Protein AF-A0A0E0CYD3-F1 (afdb_monomer_lite)

Sequence (89 aa):
MDGGGGGDAFGSATAPLAWHDFLERMRQPSAADFVKSIKGFIVTFSNRAPDPEHDSAAVQEFLENMEGAFRAHTPWAGSSEEELESAGP

Secondary structure (DSSP, 8-state):
-------SSSTTTSHHHHHHHHHHHHTSGGGHHHHHHHHHHHHHHHTSPP-HHHHHHHHHHHHHHHHHHHHHSTTTTTS-HHHHHTT--

Organism: NCBI:txid40149

InterPro domains:
  IPR037191 VPS9 domain superfamily [SSF109993] (19-85)
  IPR041545 RABX5, catalytic core helical domain [PF18151] (36-87)
  IPR045046 Vacuolar protein sorting-associated protein 9-like [PTHR23101] (16-87)

pLDDT: mean 72.43, std 20.55, range [37.09, 96.31]

Structure (mmCIF, N/CA/C/O backbone):
data_AF-A0A0E0CYD3-F1
#
_entry.id   AF-A0A0E0CYD3-F1
#
loop_
_atom_site.group_PDB
_atom_site.id
_atom_site.type_symbol
_atom_site.label_atom_id
_atom_site.label_alt_id
_atom_site.label_comp_id
_atom_site.label_asym_id
_atom_site.label_entity_id
_atom_site.label_seq_id
_atom_site.pdbx_PDB_ins_code
_atom_site.Cartn_x
_atom_site.Cartn_y
_atom_site.Cartn_z
_atom_site.occupancy
_atom_site.B_iso_or_equiv
_atom_site.auth_seq_id
_atom_site.auth_comp_id
_atom_site.auth_asym_id
_atom_site.auth_atom_id
_atom_site.pdbx_PDB_model_num
ATOM 1 N N . MET A 1 1 ? 19.888 26.418 33.011 1.00 38.56 1 MET A N 1
ATOM 2 C CA . MET A 1 1 ? 20.647 26.432 31.745 1.00 38.56 1 MET A CA 1
ATOM 3 C C . MET A 1 1 ? 21.233 25.033 31.641 1.00 38.56 1 MET A C 1
ATOM 5 O O . MET A 1 1 ? 22.030 24.701 32.504 1.00 38.56 1 MET A O 1
ATOM 9 N N . ASP A 1 2 ? 20.487 24.111 31.028 1.00 41.66 2 ASP A N 1
ATOM 10 C CA . ASP A 1 2 ? 20.615 23.712 29.602 1.00 41.66 2 ASP A CA 1
ATOM 11 C C . ASP A 1 2 ? 21.847 22.807 29.411 1.00 41.66 2 ASP A C 1
ATOM 13 O O . ASP A 1 2 ? 22.907 23.153 29.915 1.00 41.66 2 ASP A O 1
ATOM 17 N N . GLY A 1 3 ? 21.832 21.628 28.794 1.00 38.81 3 GLY A N 1
ATOM 18 C CA . GLY A 1 3 ? 20.854 20.813 28.067 1.00 38.81 3 GLY A CA 1
ATOM 19 C C . GLY A 1 3 ? 21.356 19.352 28.159 1.00 38.81 3 GLY A C 1
ATOM 20 O O . GLY A 1 3 ? 22.436 19.100 28.685 1.00 38.81 3 GLY A O 1
ATOM 21 N N . GLY A 1 4 ? 20.585 18.316 27.841 1.00 39.25 4 GLY A N 1
ATOM 22 C CA . GLY A 1 4 ? 20.121 18.011 26.489 1.00 39.25 4 GLY A CA 1
ATOM 23 C C . GLY A 1 4 ? 20.940 16.829 25.945 1.00 39.25 4 GLY A C 1
ATOM 24 O O . GLY A 1 4 ? 22.163 16.909 25.904 1.00 39.25 4 GLY A O 1
ATOM 25 N N . GLY A 1 5 ? 20.272 15.734 25.562 1.00 37.09 5 GLY A N 1
ATOM 26 C CA . GLY A 1 5 ? 20.912 14.615 24.850 1.00 37.09 5 GLY A CA 1
ATOM 27 C C . GLY A 1 5 ? 20.640 13.212 25.401 1.00 37.09 5 GLY A C 1
ATOM 28 O O . GLY A 1 5 ? 21.550 12.396 25.456 1.00 37.09 5 GLY A O 1
ATOM 29 N N . GLY A 1 6 ? 19.412 12.923 25.839 1.00 37.97 6 GLY A N 1
ATOM 30 C CA . GLY A 1 6 ? 18.935 11.551 26.036 1.00 37.97 6 GLY A CA 1
ATOM 31 C C . GLY A 1 6 ? 17.929 11.222 24.941 1.00 37.97 6 GLY A C 1
ATOM 32 O O . GLY A 1 6 ? 16.733 11.348 25.175 1.00 37.97 6 GLY A O 1
ATOM 33 N N . GLY A 1 7 ? 18.407 10.907 23.739 1.00 43.94 7 GLY A N 1
ATOM 34 C CA . GLY A 1 7 ? 17.550 10.765 22.560 1.00 43.94 7 GLY A CA 1
ATOM 35 C C . GLY A 1 7 ? 18.006 9.702 21.568 1.00 43.94 7 GLY A C 1
ATOM 36 O O . GLY A 1 7 ? 17.655 9.808 20.409 1.00 43.94 7 GLY A O 1
ATOM 37 N N . ASP A 1 8 ? 18.763 8.690 22.000 1.00 45.97 8 ASP A N 1
ATOM 38 C CA . ASP A 1 8 ? 19.254 7.617 21.123 1.00 45.97 8 ASP A CA 1
ATOM 39 C C . ASP A 1 8 ? 19.193 6.262 21.853 1.00 45.97 8 ASP A C 1
ATOM 41 O O . ASP A 1 8 ? 20.220 5.702 22.228 1.00 45.97 8 ASP A O 1
ATOM 45 N N . ALA A 1 9 ? 17.994 5.745 22.157 1.00 44.91 9 ALA A N 1
ATOM 46 C CA . ALA A 1 9 ? 17.869 4.385 22.723 1.00 44.91 9 ALA A CA 1
ATOM 47 C C . ALA A 1 9 ? 16.488 3.709 22.615 1.00 44.91 9 ALA A C 1
ATOM 49 O O . ALA A 1 9 ? 16.385 2.530 22.945 1.00 44.91 9 ALA A O 1
ATOM 50 N N . PHE A 1 10 ? 15.430 4.399 22.171 1.00 43.44 10 PHE A N 1
ATOM 51 C CA . PHE A 1 10 ? 14.086 3.796 22.091 1.00 43.44 10 PHE A CA 1
ATOM 52 C C . PHE A 1 10 ? 13.645 3.368 20.682 1.00 43.44 10 PHE A C 1
ATOM 54 O O . PHE A 1 10 ? 12.659 2.651 20.558 1.00 43.44 10 PHE A O 1
ATOM 61 N N . GLY A 1 11 ? 14.413 3.682 19.634 1.00 50.62 11 GLY A N 1
ATOM 62 C CA . GLY A 1 11 ? 14.068 3.379 18.235 1.00 50.62 11 GLY A CA 1
ATOM 63 C C . GLY A 1 11 ? 14.2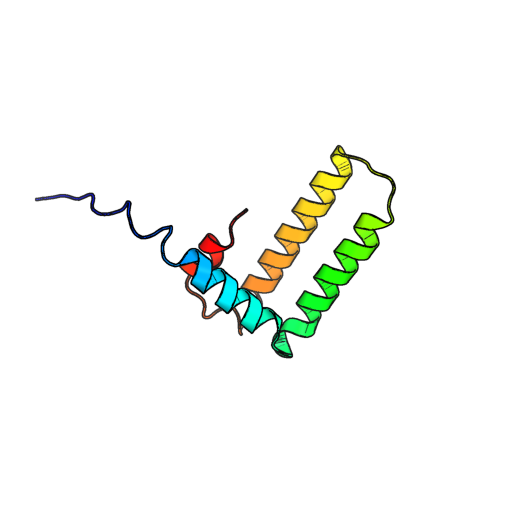80 1.931 17.762 1.00 50.62 11 GLY A C 1
ATOM 64 O O . GLY A 1 11 ? 14.476 1.713 16.575 1.00 50.62 11 GLY A O 1
ATOM 65 N N . SER A 1 12 ? 14.302 0.924 18.644 1.00 49.84 12 SER A N 1
ATOM 66 C CA . SER A 1 12 ? 14.513 -0.474 18.204 1.00 49.84 12 SER A CA 1
ATOM 67 C C . SER A 1 12 ? 13.753 -1.539 19.006 1.00 49.84 12 SER A C 1
ATOM 69 O O . SER A 1 12 ? 13.471 -2.615 18.486 1.00 49.84 12 SER A O 1
ATOM 71 N N . ALA A 1 13 ? 13.338 -1.256 20.246 1.00 46.53 13 ALA A N 1
ATOM 72 C CA . ALA A 1 13 ? 12.678 -2.257 21.092 1.00 46.53 13 ALA A CA 1
ATOM 73 C C . ALA A 1 13 ? 11.186 -2.479 20.762 1.00 46.53 13 ALA A C 1
ATOM 75 O O . ALA A 1 13 ? 10.625 -3.509 21.133 1.00 46.53 13 ALA A O 1
ATOM 76 N N . THR A 1 14 ? 10.547 -1.540 20.062 1.00 51.78 14 THR A N 1
ATOM 77 C CA . THR A 1 14 ? 9.120 -1.593 19.701 1.00 51.78 14 THR A CA 1
ATOM 78 C C . THR A 1 14 ? 8.869 -2.088 18.278 1.00 51.78 14 THR A C 1
ATOM 80 O O . THR A 1 14 ? 7.735 -2.434 17.973 1.00 51.78 14 THR A O 1
ATOM 83 N N . ALA A 1 15 ? 9.892 -2.204 17.421 1.00 55.25 15 ALA A N 1
ATOM 84 C CA . ALA A 1 15 ? 9.729 -2.598 16.016 1.00 55.25 15 ALA A CA 1
ATOM 85 C C . ALA A 1 15 ? 9.037 -3.966 15.813 1.00 55.25 15 ALA A C 1
ATOM 87 O O . ALA A 1 15 ? 8.162 -4.065 14.951 1.00 55.25 15 ALA A O 1
ATOM 88 N N . PRO A 1 16 ? 9.329 -5.016 16.614 1.00 56.72 16 PRO A N 1
ATOM 89 C CA . PRO A 1 16 ? 8.576 -6.263 16.523 1.00 56.72 16 PRO A CA 1
ATOM 90 C C . PRO A 1 16 ? 7.099 -6.063 16.877 1.00 56.72 16 PRO A C 1
ATOM 92 O O . PRO A 1 16 ? 6.233 -6.600 16.197 1.00 56.72 16 PRO A O 1
ATOM 95 N N . LEU A 1 17 ? 6.805 -5.264 17.908 1.00 59.66 17 LEU A N 1
ATOM 96 C CA . LEU A 1 17 ? 5.434 -4.985 18.340 1.00 59.66 17 LEU A CA 1
ATOM 97 C C . LEU A 1 17 ? 4.679 -4.184 17.270 1.00 59.66 17 LEU A C 1
ATOM 99 O O . LEU A 1 17 ? 3.615 -4.616 16.850 1.00 59.66 17 LEU A O 1
ATOM 103 N N . ALA A 1 18 ? 5.300 -3.144 16.711 1.00 70.94 18 ALA A N 1
ATOM 104 C CA . ALA A 1 18 ? 4.738 -2.336 15.630 1.00 70.94 18 ALA A CA 1
ATOM 105 C C . ALA A 1 18 ? 4.418 -3.163 14.369 1.00 70.94 18 ALA A C 1
ATOM 107 O O . ALA A 1 18 ? 3.371 -2.979 13.748 1.00 70.94 18 ALA A O 1
ATOM 108 N N . TRP A 1 19 ? 5.272 -4.129 14.007 1.00 72.62 19 TRP A N 1
ATOM 109 C CA . TRP A 1 19 ? 4.989 -5.063 12.912 1.00 72.62 19 TRP A CA 1
ATOM 110 C C . TRP A 1 19 ? 3.804 -5.988 13.218 1.00 72.62 19 TRP A C 1
ATOM 112 O O . TRP A 1 19 ? 2.947 -6.215 12.359 1.00 72.62 19 TRP A O 1
ATOM 122 N N . HIS A 1 20 ? 3.740 -6.527 14.436 1.00 74.44 20 HIS A N 1
ATOM 123 C CA . HIS A 1 20 ? 2.619 -7.356 14.872 1.00 74.44 20 HIS A CA 1
ATOM 124 C C . HIS A 1 20 ? 1.300 -6.564 14.855 1.00 74.44 20 HIS A C 1
ATOM 126 O O . HIS A 1 20 ? 0.327 -7.034 14.263 1.00 74.44 20 HIS A O 1
ATOM 132 N N . ASP A 1 21 ? 1.299 -5.338 15.379 1.00 76.62 21 ASP A N 1
ATOM 133 C CA . ASP A 1 21 ? 0.150 -4.428 15.375 1.00 76.62 21 ASP A CA 1
ATOM 134 C C . ASP A 1 21 ? -0.292 -4.074 13.947 1.00 76.62 21 ASP A C 1
ATOM 136 O O . ASP A 1 21 ? -1.485 -4.104 13.625 1.00 76.62 21 ASP A O 1
ATOM 140 N N . PHE A 1 22 ? 0.661 -3.812 13.049 1.00 78.44 22 PHE A N 1
ATOM 141 C CA . PHE A 1 22 ? 0.390 -3.601 11.628 1.00 78.44 22 PHE A CA 1
ATOM 142 C C . PHE A 1 22 ? -0.301 -4.816 10.998 1.00 78.44 22 PHE A C 1
ATOM 144 O O . PHE A 1 22 ? -1.333 -4.679 10.332 1.00 78.44 22 PHE A O 1
ATOM 151 N N . LEU A 1 23 ? 0.225 -6.022 11.230 1.00 83.69 23 LEU A N 1
ATOM 152 C CA . LEU A 1 23 ? -0.370 -7.248 10.707 1.00 83.69 23 LEU A CA 1
ATOM 153 C C . LEU A 1 23 ? -1.775 -7.485 11.258 1.00 83.69 23 LEU A C 1
ATOM 155 O O . LEU A 1 23 ? -2.659 -7.915 10.515 1.00 83.69 23 LEU A O 1
ATOM 159 N N . GLU A 1 24 ? -2.011 -7.211 12.537 1.00 85.00 24 GLU A N 1
ATOM 160 C CA . GLU A 1 24 ? -3.340 -7.326 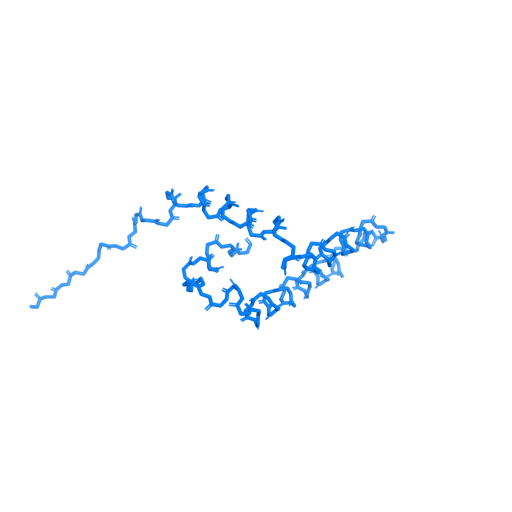13.135 1.00 85.00 24 GLU A CA 1
ATOM 161 C C . GLU A 1 24 ? -4.331 -6.344 12.505 1.00 85.00 24 GLU A C 1
ATOM 163 O O . GLU A 1 24 ? -5.446 -6.745 12.161 1.00 85.00 24 GLU A O 1
ATOM 168 N N . ARG A 1 25 ? -3.913 -5.101 12.242 1.00 81.25 25 ARG A N 1
ATOM 169 C CA . ARG A 1 25 ? -4.721 -4.103 11.523 1.00 81.25 25 ARG A CA 1
ATOM 170 C C . ARG A 1 25 ? -5.008 -4.527 10.082 1.00 81.25 25 ARG A C 1
ATOM 172 O O . ARG A 1 25 ? -6.151 -4.430 9.639 1.00 81.25 25 ARG A O 1
ATOM 179 N N . MET A 1 26 ? -4.033 -5.105 9.379 1.00 83.62 26 MET A N 1
ATOM 180 C CA . MET A 1 26 ? -4.207 -5.646 8.022 1.00 83.62 26 MET A CA 1
ATOM 181 C C . MET A 1 26 ? -5.153 -6.856 7.952 1.00 83.62 26 MET A C 1
ATOM 183 O O . MET A 1 26 ? -5.662 -7.180 6.878 1.00 83.62 26 MET A O 1
ATOM 187 N N . ARG A 1 27 ? -5.424 -7.531 9.077 1.00 86.56 27 ARG A N 1
ATOM 188 C CA . ARG A 1 27 ? -6.389 -8.644 9.158 1.00 86.56 27 ARG A CA 1
ATOM 189 C C . ARG A 1 27 ? -7.826 -8.184 9.400 1.00 86.56 27 ARG A C 1
ATOM 191 O O . ARG A 1 27 ? -8.739 -9.007 9.303 1.00 86.56 27 ARG A O 1
ATOM 198 N N . GLN A 1 28 ? -8.049 -6.910 9.718 1.00 83.56 28 GLN A N 1
ATOM 199 C CA . GLN A 1 28 ? -9.389 -6.391 9.966 1.00 83.56 28 GLN A CA 1
ATOM 200 C C . GLN A 1 28 ? -10.178 -6.223 8.655 1.00 83.56 28 GLN A C 1
ATOM 202 O O . GLN A 1 28 ? -9.602 -5.845 7.633 1.00 83.56 28 GLN A O 1
ATOM 207 N N . PRO A 1 29 ? -11.511 -6.424 8.662 1.00 85.19 29 PRO A N 1
ATOM 208 C CA . PRO A 1 29 ? -12.350 -6.192 7.482 1.00 85.19 29 PRO A CA 1
ATOM 209 C C . PRO A 1 29 ? -12.241 -4.767 6.921 1.00 85.19 29 PRO A C 1
ATOM 211 O O . PRO A 1 29 ? -12.380 -4.569 5.719 1.00 85.19 29 PRO A O 1
ATOM 214 N N . SER A 1 30 ? -11.950 -3.785 7.779 1.00 80.62 30 SER A N 1
ATOM 215 C CA . SER A 1 30 ? -11.715 -2.382 7.416 1.00 80.62 30 SER A CA 1
ATOM 216 C C . SER A 1 30 ? -10.483 -2.171 6.527 1.00 80.62 30 SER A C 1
ATOM 218 O O . SER A 1 30 ? -10.413 -1.157 5.842 1.00 80.62 30 SER A O 1
ATOM 220 N N . ALA A 1 31 ? -9.533 -3.114 6.510 1.00 84.94 31 ALA A N 1
ATOM 221 C CA . ALA A 1 31 ? -8.334 -3.075 5.675 1.00 84.94 31 ALA A CA 1
ATOM 222 C C . ALA A 1 31 ? -8.448 -3.935 4.400 1.00 84.94 31 ALA A C 1
ATOM 224 O O . ALA A 1 31 ? -7.472 -4.085 3.663 1.00 84.94 31 ALA A O 1
ATOM 225 N N . ALA A 1 32 ? -9.621 -4.515 4.116 1.00 87.56 32 ALA A N 1
ATOM 226 C CA . ALA A 1 32 ? -9.796 -5.458 3.010 1.00 87.56 32 ALA A CA 1
ATOM 227 C C . ALA A 1 32 ? -9.397 -4.872 1.644 1.00 87.56 32 ALA A C 1
ATOM 229 O O . ALA A 1 32 ? -8.772 -5.567 0.838 1.00 87.56 32 ALA A O 1
ATOM 230 N N . ASP A 1 33 ? -9.702 -3.595 1.403 1.00 88.81 33 ASP A N 1
ATOM 231 C CA . ASP A 1 33 ? -9.351 -2.917 0.154 1.00 88.81 33 ASP A CA 1
ATOM 232 C C . ASP A 1 33 ? -7.836 -2.696 0.019 1.00 88.81 33 ASP A C 1
ATOM 234 O O . ASP A 1 33 ? -7.284 -2.921 -1.060 1.00 88.81 33 ASP A O 1
ATOM 238 N N . PHE A 1 34 ? -7.131 -2.394 1.117 1.00 88.62 34 PHE A N 1
ATOM 239 C CA . PHE A 1 34 ? -5.665 -2.326 1.133 1.00 88.62 34 PHE A CA 1
ATOM 240 C C . PHE A 1 34 ? -5.036 -3.685 0.821 1.00 88.62 34 PHE A C 1
ATOM 242 O O . PHE A 1 34 ? -4.182 -3.793 -0.058 1.00 88.62 34 PHE A O 1
ATOM 249 N N . VAL A 1 35 ? -5.502 -4.752 1.480 1.00 89.75 35 VAL A N 1
ATOM 250 C CA . VAL A 1 35 ? -5.015 -6.121 1.238 1.00 89.75 35 VAL A CA 1
ATOM 251 C C . VAL A 1 35 ? -5.235 -6.532 -0.218 1.00 89.75 35 VAL A C 1
ATOM 253 O O . VAL A 1 35 ? -4.374 -7.175 -0.824 1.00 89.75 35 VAL A O 1
ATOM 256 N N . LYS A 1 36 ? -6.385 -6.173 -0.795 1.00 93.12 36 LYS A N 1
ATOM 257 C CA . LYS A 1 36 ? -6.704 -6.447 -2.198 1.00 93.12 36 LYS A CA 1
ATOM 258 C C . LYS A 1 36 ? -5.799 -5.660 -3.145 1.00 93.12 36 LYS A C 1
ATOM 260 O O . LYS A 1 36 ? -5.302 -6.254 -4.100 1.00 93.12 36 LYS A O 1
ATOM 265 N N . SER A 1 37 ? -5.561 -4.379 -2.864 1.00 93.12 37 SER A N 1
ATOM 266 C CA . SER A 1 37 ? -4.658 -3.518 -3.635 1.00 93.12 37 SER A CA 1
ATOM 267 C C . SER A 1 37 ? -3.232 -4.079 -3.656 1.00 93.12 37 SER A C 1
ATOM 269 O O . SER A 1 37 ? -2.687 -4.329 -4.728 1.00 93.12 37 SER A O 1
ATOM 271 N N . ILE A 1 38 ? -2.678 -4.421 -2.486 1.00 92.50 38 ILE A N 1
ATOM 272 C CA . ILE A 1 38 ? -1.327 -4.995 -2.350 1.00 92.50 38 ILE A CA 1
ATOM 273 C C . ILE A 1 38 ? -1.200 -6.310 -3.120 1.00 92.50 38 ILE A C 1
ATOM 275 O O . ILE A 1 38 ? -0.271 -6.493 -3.906 1.00 92.50 38 ILE A O 1
ATOM 279 N N . LYS A 1 39 ? -2.152 -7.233 -2.943 1.00 94.12 39 LYS A N 1
ATOM 280 C CA . LYS A 1 39 ? -2.140 -8.509 -3.674 1.00 94.12 39 LYS A CA 1
ATOM 281 C C . LYS A 1 39 ? -2.256 -8.295 -5.183 1.00 94.12 39 LYS A C 1
ATOM 283 O O . LYS A 1 39 ? -1.559 -8.964 -5.941 1.00 94.12 39 LYS A O 1
ATOM 288 N N . GLY A 1 40 ? -3.119 -7.374 -5.614 1.00 96.31 40 GLY A N 1
ATOM 289 C CA . GLY A 1 40 ? -3.306 -7.029 -7.022 1.00 96.31 40 GLY A CA 1
ATOM 290 C C . GLY A 1 40 ? -2.041 -6.453 -7.656 1.00 96.31 40 GLY A C 1
ATOM 291 O O . GLY A 1 40 ? -1.668 -6.873 -8.754 1.00 96.31 40 GLY A O 1
ATOM 292 N N . PHE A 1 41 ? -1.347 -5.566 -6.941 1.00 95.31 41 PHE A N 1
ATOM 293 C CA . PHE A 1 41 ? -0.054 -5.033 -7.357 1.00 95.31 41 PHE A CA 1
ATOM 294 C C . PHE A 1 41 ? 0.978 -6.151 -7.511 1.00 95.31 41 PHE A C 1
ATOM 296 O O . PHE A 1 41 ? 1.524 -6.302 -8.598 1.00 95.31 41 PHE A O 1
ATOM 303 N N . ILE A 1 42 ? 1.171 -7.005 -6.496 1.00 95.00 42 ILE A N 1
ATOM 304 C CA . ILE A 1 42 ? 2.150 -8.109 -6.544 1.00 95.00 42 ILE A CA 1
ATOM 305 C C . ILE A 1 42 ? 1.883 -9.044 -7.728 1.00 95.00 42 ILE A C 1
ATOM 307 O O . ILE A 1 42 ? 2.813 -9.405 -8.449 1.00 95.00 42 ILE A O 1
ATOM 311 N N . VAL A 1 43 ? 0.623 -9.428 -7.956 1.00 96.12 43 VAL A N 1
ATOM 312 C CA . VAL A 1 43 ? 0.252 -10.295 -9.086 1.00 96.12 43 VAL A CA 1
ATOM 313 C C . VAL A 1 43 ? 0.551 -9.612 -10.418 1.00 96.12 43 VAL A C 1
ATOM 315 O O . VAL A 1 43 ? 1.125 -10.236 -11.305 1.00 96.12 43 VAL A O 1
ATOM 318 N N . TH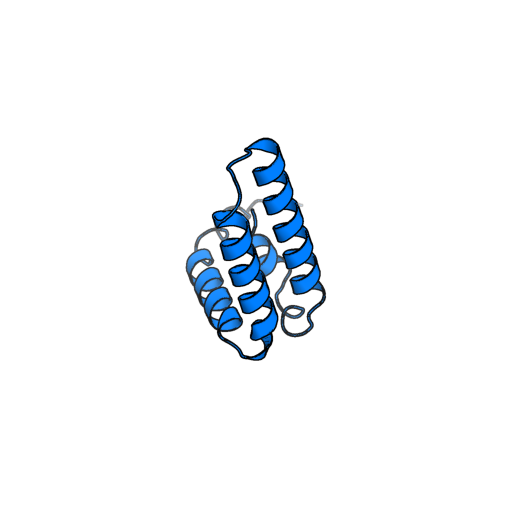R A 1 44 ? 0.192 -8.340 -10.574 1.00 92.88 44 THR A N 1
ATOM 319 C CA . THR A 1 44 ? 0.434 -7.591 -11.818 1.00 92.88 44 THR A CA 1
ATOM 320 C C . THR A 1 44 ? 1.932 -7.409 -12.070 1.00 92.88 44 THR A C 1
ATOM 322 O O . THR A 1 44 ? 2.417 -7.692 -13.163 1.00 92.88 44 THR A O 1
ATOM 325 N N . PHE A 1 45 ? 2.673 -7.016 -11.035 1.00 93.44 45 PHE A N 1
ATOM 326 C CA . PHE A 1 45 ? 4.115 -6.794 -11.054 1.00 93.44 45 PHE A CA 1
ATOM 327 C C . PHE A 1 45 ? 4.893 -8.077 -11.359 1.00 93.44 45 PHE A C 1
ATOM 329 O O . PHE A 1 45 ? 5.811 -8.064 -12.165 1.00 93.44 45 PHE A O 1
ATOM 336 N N . SER A 1 46 ? 4.501 -9.216 -10.784 1.00 92.00 46 SER A N 1
ATOM 337 C CA . SER A 1 46 ? 5.202 -10.493 -11.011 1.00 92.00 46 SER A CA 1
ATOM 338 C C . SER A 1 46 ? 4.982 -11.069 -12.414 1.00 92.00 46 SER A C 1
ATOM 340 O O . SER A 1 46 ? 5.743 -11.928 -12.847 1.00 92.00 46 SER A O 1
ATOM 342 N N . ASN A 1 47 ? 3.926 -10.639 -13.114 1.00 91.94 47 ASN A N 1
ATOM 343 C CA . ASN A 1 47 ? 3.573 -11.140 -14.444 1.00 91.94 47 ASN A CA 1
ATOM 344 C C . ASN A 1 47 ? 4.155 -10.302 -15.593 1.00 91.94 47 ASN A C 1
ATOM 346 O O . ASN A 1 47 ? 4.008 -10.692 -16.753 1.00 91.94 47 ASN A O 1
ATOM 350 N N . ARG A 1 48 ? 4.781 -9.154 -15.310 1.00 88.81 48 ARG A N 1
ATOM 351 C CA . ARG A 1 48 ? 5.407 -8.328 -16.350 1.00 88.81 48 ARG A CA 1
ATOM 352 C C . ARG A 1 48 ? 6.844 -8.772 -16.629 1.00 88.81 48 ARG A C 1
ATOM 354 O O . ARG A 1 48 ? 7.463 -9.469 -15.830 1.00 88.81 48 ARG A O 1
ATOM 361 N N . ALA A 1 49 ? 7.378 -8.356 -17.774 1.00 93.19 49 ALA A N 1
ATOM 362 C CA . ALA A 1 49 ? 8.791 -8.557 -18.074 1.00 93.19 49 ALA A CA 1
ATOM 363 C C . ALA A 1 49 ? 9.661 -7.677 -17.146 1.00 93.19 49 ALA A C 1
ATOM 365 O O . ALA A 1 49 ? 9.296 -6.517 -16.953 1.00 93.19 49 ALA A O 1
ATOM 366 N N . PRO A 1 50 ? 10.779 -8.188 -16.596 1.00 91.56 50 PRO A N 1
ATOM 367 C CA . PRO A 1 50 ? 11.665 -7.400 -15.738 1.00 91.56 50 PRO A CA 1
ATOM 368 C C . PRO A 1 50 ? 12.247 -6.184 -16.468 1.00 91.56 50 PRO A C 1
ATOM 370 O O . PRO A 1 50 ? 12.822 -6.333 -17.548 1.00 91.56 50 PRO A O 1
ATOM 373 N N . ASP A 1 51 ? 12.130 -5.008 -15.858 1.00 93.19 51 ASP A N 1
ATOM 374 C CA . ASP A 1 51 ? 12.633 -3.723 -16.360 1.00 93.19 51 ASP A CA 1
ATOM 375 C C . ASP A 1 51 ? 13.081 -2.884 -15.152 1.00 93.19 51 ASP A C 1
ATOM 377 O O . ASP A 1 51 ? 12.253 -2.218 -14.543 1.00 93.19 51 ASP A O 1
ATOM 381 N N . PRO A 1 52 ? 14.355 -2.933 -14.733 1.00 86.25 52 PRO A N 1
ATOM 382 C CA . PRO A 1 52 ? 14.791 -2.387 -13.443 1.00 86.25 52 PRO A CA 1
ATOM 383 C C . PRO A 1 52 ? 14.418 -0.915 -13.204 1.00 86.25 52 PRO A C 1
ATOM 385 O O . PRO A 1 52 ? 14.056 -0.534 -12.084 1.00 86.25 52 PRO A O 1
ATOM 388 N N . GLU A 1 53 ? 14.487 -0.091 -14.249 1.00 86.81 53 GLU A N 1
ATOM 389 C CA . GLU A 1 53 ? 14.177 1.335 -14.199 1.00 86.81 53 GLU A CA 1
ATOM 390 C C . GLU A 1 53 ? 12.674 1.585 -14.010 1.00 86.81 53 GLU A C 1
ATOM 392 O O . GLU A 1 53 ? 12.280 2.320 -13.098 1.00 86.81 53 GLU A O 1
ATOM 397 N N . HIS A 1 54 ? 11.819 0.944 -14.814 1.00 90.38 54 HIS A N 1
ATOM 398 C CA . HIS A 1 54 ? 10.364 1.061 -14.658 1.00 90.38 54 HIS A CA 1
ATOM 399 C C . HIS A 1 54 ? 9.849 0.290 -13.444 1.00 90.38 54 HIS A C 1
ATOM 401 O O . HIS A 1 54 ? 8.824 0.651 -12.860 1.00 90.38 54 HIS A O 1
ATOM 407 N N . ASP A 1 55 ? 10.560 -0.760 -13.042 1.00 93.06 55 ASP A N 1
ATOM 408 C CA . ASP A 1 55 ? 10.196 -1.594 -11.917 1.00 93.06 55 ASP A CA 1
ATOM 409 C C . ASP A 1 55 ? 10.296 -0.805 -10.625 1.00 93.06 55 ASP A C 1
ATOM 411 O O . ASP A 1 55 ? 9.339 -0.773 -9.850 1.00 93.06 55 ASP A O 1
ATOM 415 N N . SER A 1 56 ? 11.418 -0.112 -10.445 1.00 91.75 56 SER A N 1
ATOM 416 C CA . SER A 1 56 ? 11.656 0.749 -9.292 1.00 91.75 56 SER A CA 1
ATOM 417 C C . SER A 1 56 ? 10.637 1.887 -9.234 1.00 91.75 56 SER A C 1
ATOM 419 O O . SER A 1 56 ? 10.040 2.109 -8.184 1.00 91.75 56 SER A O 1
ATOM 421 N N . ALA A 1 57 ? 10.371 2.555 -10.362 1.00 93.94 57 ALA A N 1
ATOM 422 C CA . ALA A 1 57 ? 9.386 3.637 -10.429 1.00 93.94 57 ALA A CA 1
ATOM 423 C C . ALA A 1 57 ? 7.971 3.163 -10.051 1.00 93.94 57 ALA A C 1
ATOM 425 O O . ALA A 1 57 ? 7.296 3.812 -9.256 1.00 93.94 57 ALA A O 1
ATOM 426 N N . ALA A 1 58 ? 7.549 1.998 -10.550 1.00 92.94 58 ALA A N 1
ATOM 427 C CA . ALA A 1 58 ? 6.241 1.427 -10.239 1.00 92.94 58 ALA A CA 1
ATOM 428 C C . ALA A 1 58 ? 6.098 1.008 -8.764 1.00 92.94 58 ALA A C 1
ATOM 430 O O . ALA A 1 58 ? 5.005 1.100 -8.211 1.00 92.94 58 ALA A O 1
ATOM 431 N N . VAL A 1 59 ? 7.175 0.532 -8.121 1.00 94.38 59 VAL A N 1
ATOM 432 C CA . VAL A 1 59 ? 7.160 0.262 -6.671 1.00 94.38 59 VAL A CA 1
ATOM 433 C C . VAL A 1 59 ? 7.011 1.561 -5.888 1.00 94.38 59 VAL A C 1
ATOM 435 O O . VAL A 1 59 ? 6.170 1.624 -4.998 1.00 94.38 59 VAL A O 1
ATOM 438 N N . GLN A 1 60 ? 7.799 2.587 -6.220 1.00 94.75 60 GLN A N 1
ATOM 439 C CA . GLN A 1 60 ? 7.766 3.871 -5.514 1.00 94.75 60 GLN A CA 1
ATOM 440 C C . GLN A 1 60 ? 6.381 4.525 -5.613 1.00 94.75 60 GLN A C 1
ATOM 442 O O . GLN A 1 60 ? 5.790 4.844 -4.587 1.00 94.75 60 GLN A O 1
ATOM 447 N N . GLU A 1 61 ? 5.804 4.600 -6.816 1.00 94.75 61 GLU A N 1
ATOM 448 C CA . GLU A 1 61 ? 4.450 5.138 -7.028 1.00 94.75 61 GLU A CA 1
ATOM 449 C C . GLU A 1 61 ? 3.390 4.365 -6.222 1.00 94.75 61 GLU A C 1
ATOM 451 O O . GLU A 1 61 ? 2.489 4.953 -5.617 1.00 94.75 61 GLU A O 1
ATOM 456 N N . PHE A 1 62 ? 3.500 3.033 -6.174 1.00 94.31 62 PHE A N 1
ATOM 457 C CA . PHE A 1 62 ? 2.593 2.206 -5.382 1.00 94.31 62 PHE A CA 1
ATOM 458 C C . PHE A 1 62 ? 2.700 2.508 -3.880 1.00 94.31 62 PHE A C 1
ATOM 460 O O . PHE A 1 62 ? 1.669 2.627 -3.213 1.00 94.31 62 PHE A O 1
ATOM 467 N N . LEU A 1 63 ? 3.919 2.644 -3.350 1.00 90.81 63 LEU A N 1
ATOM 468 C CA . LEU A 1 63 ? 4.160 2.952 -1.940 1.00 90.81 63 LEU A CA 1
ATOM 469 C C . LEU A 1 63 ? 3.639 4.345 -1.568 1.00 90.81 63 LEU A C 1
ATOM 471 O O . LEU A 1 63 ? 2.897 4.455 -0.595 1.00 90.81 63 LEU A O 1
ATOM 475 N N . GLU A 1 64 ? 3.929 5.372 -2.370 1.00 89.19 64 GLU A N 1
ATOM 476 C CA . GLU A 1 64 ? 3.444 6.745 -2.154 1.00 89.19 64 GLU A CA 1
ATOM 477 C C . GLU A 1 64 ? 1.908 6.808 -2.139 1.00 89.19 64 GLU A C 1
ATOM 479 O O . GLU A 1 64 ? 1.297 7.427 -1.261 1.00 89.19 64 GLU A O 1
ATOM 484 N N . ASN A 1 65 ? 1.255 6.120 -3.081 1.00 89.44 65 ASN A N 1
ATOM 485 C CA . ASN A 1 65 ? -0.203 6.063 -3.140 1.00 89.44 65 ASN A CA 1
ATOM 486 C C . ASN A 1 65 ? -0.800 5.312 -1.936 1.00 89.44 65 ASN A C 1
ATOM 488 O O . ASN A 1 65 ? -1.820 5.733 -1.383 1.00 89.44 65 ASN A O 1
ATOM 492 N N . MET A 1 66 ? -0.175 4.211 -1.511 1.00 87.62 66 MET A N 1
ATOM 493 C CA . MET A 1 66 ? -0.606 3.458 -0.331 1.00 87.62 66 MET A CA 1
ATOM 494 C C . MET A 1 66 ? -0.424 4.267 0.953 1.00 87.62 66 MET A C 1
ATOM 496 O O . MET A 1 66 ? -1.328 4.284 1.784 1.00 87.62 66 MET A O 1
ATOM 500 N N . GLU A 1 67 ? 0.691 4.979 1.100 1.00 84.81 67 GLU A N 1
ATOM 501 C CA . GLU A 1 67 ? 0.944 5.864 2.235 1.00 84.81 67 GLU A CA 1
ATOM 502 C C . GLU A 1 67 ? -0.092 6.993 2.303 1.00 84.81 67 GLU A C 1
ATOM 504 O O . GLU A 1 67 ? -0.697 7.222 3.354 1.00 84.81 67 GLU A O 1
ATOM 509 N N . GLY A 1 68 ? -0.370 7.652 1.173 1.00 82.44 68 GLY A N 1
ATOM 510 C CA . GLY A 1 68 ? -1.417 8.670 1.084 1.00 82.44 68 GLY A CA 1
ATOM 511 C C . GLY A 1 68 ? -2.792 8.127 1.481 1.00 82.44 68 GLY A C 1
ATOM 512 O O . GLY A 1 68 ? -3.533 8.774 2.225 1.00 82.44 68 GLY A O 1
ATOM 513 N N . ALA A 1 69 ? -3.115 6.906 1.052 1.00 84.69 69 ALA A N 1
ATOM 514 C CA . ALA A 1 69 ? -4.366 6.247 1.399 1.00 84.69 69 ALA A CA 1
ATOM 515 C C . ALA A 1 69 ? -4.428 5.830 2.882 1.00 84.69 69 ALA A C 1
ATOM 517 O O . ALA A 1 69 ? -5.473 6.003 3.512 1.00 84.69 69 ALA A O 1
ATOM 518 N N . PHE A 1 70 ? -3.328 5.356 3.476 1.00 78.06 70 PHE A N 1
ATOM 519 C CA . PHE A 1 70 ? -3.258 5.077 4.914 1.00 78.06 70 PHE A CA 1
ATOM 520 C C . PHE A 1 70 ? -3.453 6.347 5.747 1.00 78.06 70 PHE A C 1
ATOM 522 O O . PHE A 1 70 ? -4.258 6.340 6.678 1.00 78.06 70 PHE A O 1
ATOM 529 N N . ARG A 1 71 ? -2.806 7.460 5.375 1.00 73.12 71 ARG A N 1
ATOM 530 C CA . ARG A 1 71 ? -2.968 8.759 6.057 1.00 73.12 71 ARG A CA 1
ATOM 531 C C . ARG A 1 71 ? -4.394 9.312 5.947 1.00 73.12 71 ARG A C 1
ATOM 533 O O . ARG A 1 71 ? -4.884 9.934 6.885 1.00 73.12 71 ARG A O 1
ATOM 540 N N . ALA A 1 72 ? -5.070 9.091 4.819 1.00 74.69 72 ALA A N 1
ATOM 541 C CA . ALA A 1 72 ? -6.434 9.572 4.588 1.00 74.69 72 ALA A CA 1
ATOM 542 C C . ALA A 1 72 ? -7.525 8.719 5.272 1.00 74.69 72 ALA A C 1
ATOM 544 O O . ALA A 1 72 ? -8.658 9.184 5.428 1.00 74.69 72 ALA A O 1
ATOM 545 N N . HIS A 1 73 ? -7.222 7.485 5.690 1.00 66.38 73 HIS A N 1
ATOM 546 C CA . HIS A 1 73 ? -8.197 6.577 6.297 1.00 66.38 73 HIS A CA 1
ATOM 547 C C . HIS A 1 73 ? -8.268 6.720 7.832 1.00 66.38 73 HIS A C 1
ATOM 549 O O . HIS A 1 73 ? -7.356 6.366 8.572 1.00 66.38 73 HIS A O 1
ATOM 555 N N . THR A 1 74 ? -9.424 7.162 8.338 1.00 50.41 74 THR A N 1
ATOM 556 C CA . THR A 1 74 ? -9.690 7.493 9.756 1.00 50.41 74 THR A CA 1
ATOM 557 C C . THR A 1 74 ? -9.392 6.398 10.805 1.00 50.41 74 THR A C 1
ATOM 559 O O . THR A 1 74 ? -8.989 6.764 11.905 1.00 50.41 74 THR A O 1
ATOM 562 N N . PRO A 1 75 ? -9.506 5.077 10.542 1.00 56.22 75 PRO A N 1
ATOM 563 C CA . PRO A 1 75 ? -9.074 4.049 11.504 1.00 56.22 75 PRO A CA 1
ATOM 564 C C . PRO A 1 75 ? -7.549 3.978 11.704 1.00 56.22 75 PRO A C 1
ATOM 566 O O . PRO A 1 75 ? -7.089 3.375 12.668 1.00 56.22 75 PRO A O 1
ATOM 569 N N . TRP A 1 76 ? -6.777 4.577 10.793 1.00 59.69 76 TRP A N 1
ATOM 570 C CA . TRP A 1 76 ? -5.315 4.671 10.832 1.00 59.69 76 TRP A CA 1
ATOM 571 C C . TRP A 1 76 ? -4.849 6.078 11.261 1.00 59.69 76 TRP A C 1
ATOM 573 O O . TRP A 1 76 ? -3.707 6.247 11.669 1.00 59.69 76 TRP A O 1
ATOM 583 N N . ALA A 1 77 ? -5.761 7.063 11.284 1.00 45.81 77 ALA A N 1
ATOM 584 C CA . ALA A 1 77 ? -5.537 8.461 11.678 1.00 45.81 77 ALA A CA 1
ATOM 585 C C . ALA A 1 77 ? -5.430 8.708 13.204 1.00 45.81 77 ALA A C 1
ATOM 587 O O . ALA A 1 77 ? -5.374 9.855 13.641 1.00 45.81 77 ALA A O 1
ATOM 588 N N . GLY A 1 78 ? -5.444 7.645 14.015 1.00 42.78 78 GLY A N 1
ATOM 589 C CA . GLY A 1 78 ? -5.191 7.683 15.463 1.00 42.78 78 GLY A CA 1
ATOM 590 C C . GLY A 1 78 ? -3.850 7.068 15.876 1.00 42.78 78 GLY A C 1
ATOM 591 O O . GLY A 1 78 ? -3.555 7.017 17.067 1.00 42.78 78 GLY A O 1
ATOM 592 N N . SER A 1 79 ? -3.059 6.589 14.915 1.00 46.84 79 SER A N 1
ATOM 593 C CA . SER A 1 79 ? -1.665 6.222 15.146 1.00 46.84 79 SER A CA 1
ATOM 594 C C . SER A 1 79 ? -0.825 7.489 15.160 1.00 46.84 79 SER A C 1
ATOM 596 O O . SER A 1 79 ? -0.880 8.276 14.216 1.00 46.84 79 SER A O 1
ATOM 598 N N . SER A 1 80 ? -0.087 7.712 16.246 1.00 45.56 80 SER A N 1
ATOM 599 C CA . SER A 1 80 ? 0.879 8.807 16.337 1.00 45.56 80 SER A CA 1
ATOM 600 C C . SER A 1 80 ? 1.848 8.750 15.151 1.00 45.56 80 SER A C 1
ATOM 602 O O . SER A 1 80 ? 2.171 7.664 14.676 1.00 45.56 80 SER A O 1
ATOM 604 N N . GLU A 1 81 ? 2.343 9.907 14.708 1.00 46.44 81 GLU A N 1
ATOM 605 C CA . GLU A 1 81 ? 3.365 10.057 13.650 1.00 46.44 81 GLU A CA 1
ATOM 606 C C . GLU A 1 81 ? 4.540 9.055 13.804 1.00 46.44 81 GLU A C 1
ATOM 608 O O . GLU A 1 81 ? 5.056 8.536 12.820 1.00 46.44 81 GLU A O 1
ATOM 613 N N . GLU A 1 82 ? 4.853 8.681 15.049 1.00 44.94 82 GLU A N 1
ATOM 614 C CA . GLU A 1 82 ? 5.867 7.706 15.478 1.00 44.94 82 GLU A CA 1
ATOM 615 C C . GLU A 1 82 ? 5.598 6.233 15.053 1.00 44.94 82 GLU A C 1
ATOM 617 O O . GLU A 1 82 ? 6.539 5.467 14.831 1.00 44.94 82 GLU A O 1
ATOM 622 N N . GLU A 1 83 ? 4.332 5.818 14.885 1.00 51.25 83 GLU A N 1
ATOM 623 C CA . GLU A 1 83 ? 3.967 4.480 14.369 1.00 51.25 83 GLU A CA 1
ATOM 624 C C . GLU A 1 83 ? 4.023 4.412 12.834 1.00 51.25 83 GLU A C 1
ATOM 626 O O . GLU A 1 83 ? 4.321 3.355 12.278 1.00 51.25 83 GLU A O 1
ATOM 631 N N . LEU A 1 84 ? 3.757 5.529 12.144 1.00 52.44 84 LEU A N 1
ATOM 632 C CA . LEU A 1 84 ? 3.847 5.613 10.682 1.00 52.44 84 LEU A CA 1
ATOM 633 C C . LEU A 1 84 ? 5.310 5.701 10.217 1.00 52.44 84 LEU A C 1
ATOM 635 O O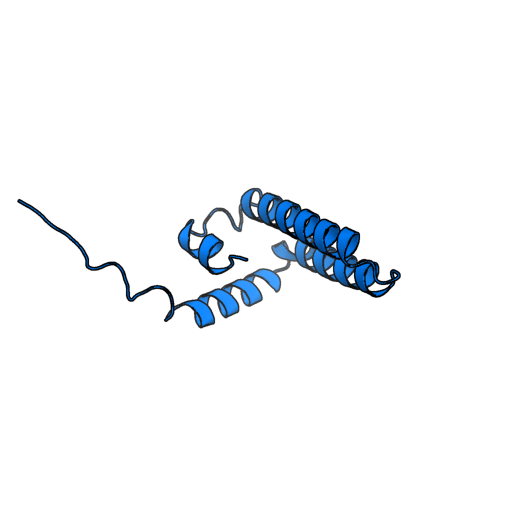 . LEU A 1 84 ? 5.663 5.093 9.212 1.00 52.44 84 LEU A O 1
ATOM 639 N N . GLU A 1 85 ? 6.174 6.376 10.981 1.00 53.97 85 GLU A N 1
ATOM 640 C CA . GLU A 1 85 ? 7.616 6.458 10.710 1.00 53.97 85 GLU A CA 1
ATOM 641 C C . GLU A 1 85 ? 8.366 5.150 11.040 1.00 53.97 85 GLU A C 1
ATOM 643 O O . GLU A 1 85 ? 9.345 4.813 10.376 1.00 53.97 85 GLU A O 1
ATOM 648 N N . SER A 1 86 ? 7.859 4.335 11.979 1.00 44.78 86 SER A N 1
ATOM 649 C CA . SER A 1 86 ? 8.404 2.989 12.261 1.00 44.78 86 SER A CA 1
ATOM 650 C C . SER A 1 86 ? 8.160 1.967 11.141 1.00 44.78 86 SER A C 1
ATOM 652 O O . SER A 1 86 ? 8.784 0.906 11.141 1.00 44.78 86 SER A O 1
ATOM 654 N N . ALA A 1 87 ? 7.270 2.275 10.194 1.00 46.56 87 ALA A N 1
ATOM 655 C C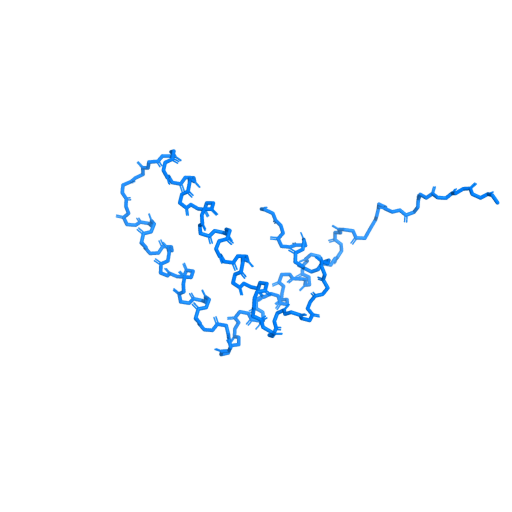A . ALA A 1 87 ? 7.044 1.494 8.978 1.00 46.56 87 ALA A CA 1
ATOM 656 C C . ALA A 1 87 ? 7.771 2.078 7.747 1.00 46.56 87 ALA A C 1
ATOM 658 O O . ALA A 1 87 ? 7.485 1.649 6.630 1.00 46.56 87 ALA A O 1
ATOM 659 N N . GLY A 1 88 ? 8.670 3.055 7.953 1.00 42.09 88 GLY A N 1
ATOM 660 C CA . GLY A 1 88 ? 9.475 3.700 6.910 1.00 42.09 88 GLY A CA 1
ATOM 661 C C . GLY A 1 88 ? 10.335 2.732 6.068 1.00 42.09 88 GLY A C 1
ATOM 662 O O . GLY A 1 88 ? 10.393 1.542 6.368 1.00 42.09 88 GLY A O 1
ATOM 663 N N . PRO A 1 89 ? 11.017 3.270 5.039 1.00 44.69 89 PRO A N 1
ATOM 664 C CA . PRO A 1 89 ? 11.226 2.722 3.684 1.00 44.69 89 PRO A CA 1
ATOM 665 C C . PRO A 1 89 ? 11.697 1.268 3.543 1.00 44.69 89 PRO A C 1
ATOM 667 O O . PRO A 1 89 ? 12.534 0.806 4.350 1.00 44.69 89 PRO A O 1
#

Radius of gyration: 17.01 Å; chains: 1; bounding box: 33×38×50 Å

Foldseek 3Di:
DDDDDPDPDPLPPCLVVLVVVVVVVCPDPLNVVVVVLVVVLVVVLVPDDDDPVVSVVSVVVSVVVSLVVLCVDPVNVPDPPSSSCS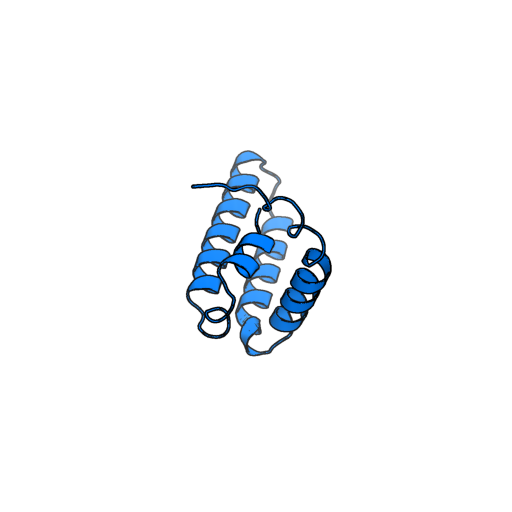PPD